Protein AF-A0A1F8Q7Z7-F1 (afdb_monomer_lite)

Structure (mmCIF, N/CA/C/O backbone):
data_AF-A0A1F8Q7Z7-F1
#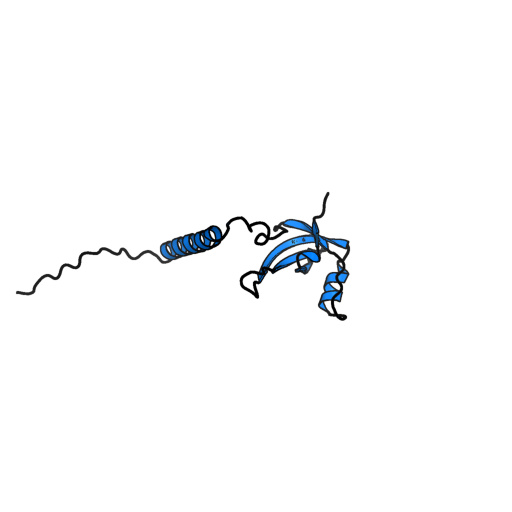
_entry.id   AF-A0A1F8Q7Z7-F1
#
loop_
_atom_site.group_PDB
_atom_site.id
_atom_site.type_symbol
_atom_site.label_atom_id
_atom_site.label_alt_id
_atom_site.label_comp_id
_atom_site.label_asym_id
_atom_site.label_entity_id
_atom_site.label_seq_id
_atom_site.pdbx_PDB_ins_code
_atom_site.Cartn_x
_atom_site.Cartn_y
_atom_site.Cartn_z
_atom_site.occupancy
_atom_site.B_iso_or_equiv
_atom_site.auth_seq_id
_atom_site.auth_comp_id
_atom_site.auth_asym_id
_atom_site.auth_atom_id
_atom_site.pdbx_PDB_model_num
ATOM 1 N N . MET A 1 1 ? 5.706 -22.749 -72.778 1.00 41.53 1 MET A N 1
ATOM 2 C CA . MET A 1 1 ? 6.721 -23.291 -71.857 1.00 41.53 1 MET A CA 1
ATOM 3 C C . MET A 1 1 ? 6.923 -22.261 -70.759 1.00 41.53 1 MET A C 1
ATOM 5 O O . MET A 1 1 ? 7.752 -21.383 -70.914 1.00 41.53 1 MET A O 1
ATOM 9 N N . ASN A 1 2 ? 6.089 -22.309 -69.719 1.00 35.41 2 ASN A N 1
ATOM 10 C CA . ASN A 1 2 ? 6.228 -21.471 -68.529 1.00 35.41 2 ASN A CA 1
ATOM 11 C C . ASN A 1 2 ? 6.380 -22.435 -67.358 1.00 35.41 2 ASN A C 1
ATOM 13 O O . ASN A 1 2 ? 5.505 -23.267 -67.134 1.00 35.41 2 ASN A O 1
ATOM 17 N N . GLN A 1 3 ? 7.551 -22.391 -66.733 1.00 37.91 3 GLN A N 1
ATOM 18 C CA . GLN A 1 3 ? 7.953 -23.282 -65.655 1.00 37.91 3 GLN A CA 1
ATOM 19 C C . GLN A 1 3 ? 7.107 -23.027 -64.407 1.00 37.91 3 GLN A C 1
ATOM 21 O O . GLN A 1 3 ? 6.940 -21.885 -63.980 1.00 37.91 3 GLN A O 1
ATOM 26 N N . GLU A 1 4 ? 6.609 -24.113 -63.826 1.00 40.38 4 GLU A N 1
ATOM 27 C CA . GLU A 1 4 ? 6.105 -24.156 -62.461 1.00 40.38 4 GLU A CA 1
ATOM 28 C C . GLU A 1 4 ? 7.254 -23.850 -61.490 1.00 40.38 4 GLU A C 1
ATOM 30 O O . GLU A 1 4 ? 8.316 -24.473 -61.550 1.00 40.38 4 GLU A O 1
ATOM 35 N N . LEU A 1 5 ? 7.037 -22.901 -60.581 1.00 39.22 5 LEU A N 1
ATOM 36 C CA . LEU A 1 5 ? 7.866 -22.706 -59.396 1.00 39.22 5 LEU A CA 1
ATOM 37 C C . LEU A 1 5 ? 7.019 -23.059 -58.176 1.00 39.22 5 LEU A C 1
ATOM 39 O O . LEU A 1 5 ? 6.271 -22.242 -57.645 1.00 39.22 5 LEU A O 1
ATOM 43 N N . SER A 1 6 ? 7.139 -24.315 -57.763 1.00 42.12 6 SER A N 1
ATOM 44 C CA . SER A 1 6 ? 6.643 -24.826 -56.491 1.00 42.12 6 SER A CA 1
ATOM 45 C C . SER A 1 6 ? 7.464 -24.226 -55.350 1.00 42.12 6 SER A C 1
ATOM 47 O O . SER A 1 6 ? 8.655 -24.513 -55.231 1.00 42.12 6 SER A O 1
ATOM 49 N N . THR A 1 7 ? 6.844 -23.435 -54.477 1.00 41.84 7 THR A N 1
ATOM 50 C CA . THR A 1 7 ? 7.414 -23.104 -53.164 1.00 41.84 7 THR A CA 1
ATOM 51 C C . THR A 1 7 ? 6.820 -24.034 -52.097 1.00 41.84 7 THR A C 1
ATOM 53 O O . THR A 1 7 ? 5.605 -24.045 -51.890 1.00 41.84 7 THR A O 1
ATOM 56 N N . PRO A 1 8 ? 7.644 -24.846 -51.407 1.00 46.38 8 PRO A N 1
ATOM 57 C CA . PRO A 1 8 ? 7.186 -25.703 -50.326 1.00 46.38 8 PRO A CA 1
ATOM 58 C C . PRO A 1 8 ? 7.201 -24.909 -49.017 1.00 46.38 8 PRO A C 1
ATOM 60 O O . PRO A 1 8 ? 8.256 -24.489 -48.549 1.00 46.38 8 PRO A O 1
ATOM 63 N N . GLY A 1 9 ? 6.036 -24.707 -48.405 1.00 37.28 9 GLY A N 1
ATOM 64 C CA . GLY A 1 9 ? 5.977 -24.095 -47.078 1.00 37.28 9 GLY A CA 1
ATOM 65 C C . GLY A 1 9 ? 4.635 -23.461 -46.770 1.00 37.28 9 GLY A C 1
ATOM 66 O O . GLY A 1 9 ? 4.492 -22.244 -46.817 1.00 37.28 9 GLY A O 1
ATOM 67 N N . GLY A 1 10 ? 3.646 -24.289 -46.433 1.00 42.66 10 GLY A N 1
ATOM 68 C CA . GLY A 1 10 ? 2.358 -23.826 -45.929 1.00 42.66 10 GLY A CA 1
ATOM 69 C C . GLY A 1 10 ? 2.496 -23.162 -44.559 1.00 42.66 10 GLY A C 1
ATOM 70 O O . GLY A 1 10 ? 2.341 -23.819 -43.533 1.00 42.66 10 GLY A O 1
ATOM 71 N N . TYR A 1 11 ? 2.735 -21.854 -44.530 1.00 40.22 11 TYR A N 1
ATOM 72 C CA . TYR A 1 11 ? 2.448 -21.045 -43.351 1.00 40.22 11 TYR A CA 1
ATOM 73 C C . TYR A 1 11 ? 0.980 -20.636 -43.407 1.00 40.22 11 TYR A C 1
ATOM 75 O O . TYR A 1 11 ? 0.603 -19.696 -44.099 1.00 40.22 11 TYR A O 1
ATOM 83 N N . LYS A 1 12 ? 0.133 -21.382 -42.689 1.00 51.69 12 LYS A N 1
ATOM 84 C CA . LYS A 1 12 ? -1.232 -20.936 -42.399 1.00 51.69 12 LYS A CA 1
ATOM 85 C C . LYS A 1 12 ? -1.128 -19.633 -41.606 1.00 51.69 12 LYS A C 1
ATOM 87 O O . LYS A 1 12 ? -0.488 -19.632 -40.551 1.00 51.69 12 LYS A O 1
ATOM 92 N N . GLU A 1 13 ? -1.731 -18.557 -42.111 1.00 46.78 13 GLU A N 1
ATOM 93 C CA . GLU A 1 13 ? -1.928 -17.314 -41.361 1.00 46.78 13 GLU A CA 1
ATOM 94 C C . GLU A 1 13 ? -2.497 -17.662 -39.981 1.00 46.78 13 GLU A C 1
ATOM 96 O O . GLU A 1 13 ? -3.600 -18.196 -39.853 1.00 46.78 13 GLU A O 1
ATOM 101 N N . LYS A 1 14 ? -1.704 -17.440 -38.931 1.00 57.53 14 LYS A N 1
ATOM 102 C CA . LYS A 1 14 ? -2.187 -17.567 -37.558 1.00 57.53 14 LYS A CA 1
ATOM 103 C C . LYS A 1 14 ? -2.992 -16.306 -37.272 1.00 57.53 14 LYS A C 1
ATOM 105 O O . LYS A 1 14 ? -2.462 -15.207 -37.402 1.00 57.53 14 LYS A O 1
ATOM 110 N N . THR A 1 15 ? -4.260 -16.469 -36.906 1.00 61.91 15 THR A N 1
ATOM 111 C CA . THR A 1 15 ? -5.128 -15.359 -36.497 1.00 61.91 15 THR A CA 1
ATOM 112 C C . THR A 1 15 ? -4.464 -14.555 -35.373 1.00 61.91 15 THR A C 1
ATOM 114 O O . THR A 1 15 ? -3.725 -15.118 -34.561 1.00 61.91 15 THR A O 1
ATOM 117 N N . ALA A 1 16 ? -4.716 -13.244 -35.315 1.00 57.81 16 ALA A N 1
ATOM 118 C CA . ALA A 1 16 ? -4.115 -12.347 -34.320 1.00 57.81 16 ALA A CA 1
ATOM 119 C C . ALA A 1 16 ? -4.292 -12.865 -32.880 1.00 57.81 16 ALA A C 1
ATOM 121 O O . ALA A 1 16 ? -3.354 -12.828 -32.094 1.00 57.81 16 ALA A O 1
ATOM 122 N N . GLU A 1 17 ? -5.440 -13.474 -32.585 1.00 62.06 17 GLU A N 1
ATOM 123 C CA . GLU A 1 17 ? -5.750 -14.098 -31.296 1.00 62.06 17 GLU A CA 1
ATOM 124 C C . GLU A 1 17 ? -4.833 -15.292 -30.962 1.00 62.06 17 GLU A C 1
ATOM 126 O O . GLU A 1 17 ? -4.401 -15.473 -29.823 1.00 62.06 17 GLU A O 1
ATOM 131 N N . ALA A 1 18 ? -4.472 -16.104 -31.960 1.00 62.00 18 ALA A N 1
ATOM 132 C CA . ALA A 1 18 ? -3.536 -17.210 -31.776 1.00 62.00 18 ALA A CA 1
ATOM 133 C C . ALA A 1 18 ? -2.101 -16.708 -31.563 1.00 62.00 18 ALA A C 1
ATOM 135 O O . ALA A 1 18 ? -1.350 -17.306 -30.791 1.00 62.00 18 ALA A O 1
ATOM 136 N N . VAL A 1 19 ? -1.721 -15.614 -32.229 1.00 62.66 19 VAL A N 1
ATOM 137 C CA . VAL A 1 19 ? -0.422 -14.957 -32.027 1.00 62.66 19 VAL A CA 1
ATOM 138 C C . VAL A 1 19 ? -0.363 -14.326 -30.639 1.00 62.66 19 VAL A C 1
ATOM 140 O O . VAL A 1 19 ? 0.604 -14.556 -29.922 1.00 62.66 19 VAL A O 1
ATOM 143 N N . GLU A 1 20 ? -1.415 -13.626 -30.219 1.00 58.78 20 GLU A N 1
ATOM 144 C CA . GLU A 1 20 ? -1.525 -13.007 -28.900 1.00 58.78 20 GLU A CA 1
ATOM 145 C C . GLU A 1 20 ? -1.440 -14.056 -27.791 1.00 58.78 20 GLU A C 1
ATOM 147 O O . GLU A 1 20 ? -0.571 -13.963 -26.936 1.00 58.78 20 GLU A O 1
ATOM 152 N N . LYS A 1 21 ? -2.214 -15.143 -27.867 1.00 62.31 21 LYS A N 1
ATOM 153 C CA . LYS A 1 21 ? -2.175 -16.228 -26.871 1.00 62.31 21 LYS A CA 1
ATOM 154 C C . LYS A 1 21 ? -0.799 -16.889 -26.759 1.00 62.31 21 LYS A C 1
ATOM 156 O O . LYS A 1 21 ? -0.376 -17.272 -25.666 1.00 62.31 21 LYS A O 1
ATOM 161 N N . VAL A 1 22 ? -0.096 -17.035 -27.884 1.00 69.69 22 VAL A N 1
ATOM 162 C CA . VAL A 1 22 ? 1.282 -17.533 -27.910 1.00 69.69 22 VAL A CA 1
ATOM 163 C C . VAL A 1 22 ? 2.210 -16.512 -27.260 1.00 69.69 22 VAL A C 1
ATOM 165 O O . VAL A 1 22 ? 2.930 -16.877 -26.338 1.00 69.69 22 VAL A O 1
ATOM 168 N N . LEU A 1 23 ? 2.157 -15.243 -27.658 1.00 59.31 23 LEU A N 1
ATOM 169 C CA . LEU A 1 23 ? 2.989 -14.187 -27.085 1.00 59.31 23 LEU A CA 1
ATOM 170 C C . LEU A 1 23 ? 2.752 -14.027 -25.584 1.00 59.31 23 LEU A C 1
ATOM 172 O O . LEU A 1 23 ? 3.722 -13.997 -24.838 1.00 59.31 23 LEU A O 1
ATOM 176 N N . THR A 1 24 ? 1.504 -14.042 -25.114 1.00 55.00 24 THR A N 1
ATOM 177 C CA . THR A 1 24 ? 1.176 -14.025 -23.685 1.00 55.00 24 THR A CA 1
ATOM 178 C C . THR A 1 24 ? 1.761 -15.243 -22.983 1.00 55.00 24 THR A C 1
ATOM 180 O O . THR A 1 24 ? 2.396 -15.095 -21.947 1.00 55.00 24 THR A O 1
ATOM 183 N N . LYS A 1 25 ? 1.632 -16.450 -23.548 1.00 64.62 25 LYS A N 1
ATOM 184 C CA . LYS A 1 25 ? 2.219 -17.661 -22.955 1.00 64.62 25 LYS A CA 1
ATOM 185 C C . LYS A 1 25 ? 3.747 -17.585 -22.882 1.00 64.62 25 LYS A C 1
ATOM 187 O O . LYS A 1 25 ? 4.310 -17.965 -21.861 1.00 64.62 25 LYS A O 1
ATOM 192 N N . TYR A 1 26 ? 4.413 -17.108 -23.933 1.00 57.31 26 TYR A N 1
ATOM 193 C CA . TYR A 1 26 ? 5.870 -16.948 -23.956 1.00 57.31 26 TYR A CA 1
ATOM 194 C C . TYR A 1 26 ? 6.330 -15.835 -23.014 1.00 57.31 26 TYR A C 1
ATOM 196 O O . TYR A 1 26 ? 7.322 -16.019 -22.322 1.00 57.31 26 TYR A O 1
ATOM 204 N N . PHE A 1 27 ? 5.590 -14.733 -22.920 1.00 55.62 27 PHE A N 1
ATOM 205 C CA . PHE A 1 27 ? 5.875 -13.626 -22.011 1.00 55.62 27 PHE A CA 1
ATOM 206 C C . PHE A 1 27 ? 5.714 -14.049 -20.546 1.00 55.62 27 PHE A C 1
ATOM 208 O O . PHE A 1 27 ? 6.617 -13.852 -19.738 1.00 55.62 27 PHE A O 1
ATOM 215 N N . VAL A 1 28 ? 4.610 -14.730 -20.224 1.00 55.91 28 VAL A N 1
ATOM 216 C CA . VAL A 1 28 ? 4.346 -15.301 -18.897 1.00 55.91 28 VAL A CA 1
ATOM 217 C C . VAL A 1 28 ? 5.389 -16.371 -18.552 1.00 55.91 28 VAL A C 1
ATOM 219 O O . VAL A 1 28 ? 5.962 -16.348 -17.469 1.00 55.91 28 VAL A O 1
ATOM 222 N N . SER A 1 29 ? 5.705 -17.280 -19.480 1.00 54.56 29 SER A N 1
ATOM 223 C CA . SER A 1 29 ? 6.721 -18.321 -19.271 1.00 54.56 29 SER A CA 1
ATOM 224 C C . SER A 1 29 ? 8.129 -17.752 -19.115 1.00 54.56 29 SER A C 1
ATOM 226 O O . SER A 1 29 ? 8.898 -18.280 -18.318 1.00 54.56 29 SER A O 1
ATOM 228 N N . TYR A 1 30 ? 8.484 -16.711 -19.869 1.00 55.56 30 TYR A N 1
ATOM 229 C CA . TYR A 1 30 ? 9.764 -16.020 -19.739 1.00 55.56 30 TYR A CA 1
ATOM 230 C C . TYR A 1 30 ? 9.875 -15.366 -18.361 1.00 55.56 30 TYR A C 1
ATOM 232 O O . TYR A 1 30 ? 10.884 -15.543 -17.687 1.00 55.56 30 TYR A O 1
ATOM 240 N N . TYR A 1 31 ? 8.802 -14.719 -17.900 1.00 55.22 31 TYR A N 1
ATOM 241 C CA . TYR A 1 31 ? 8.729 -14.129 -16.566 1.00 55.22 31 TYR A CA 1
ATOM 242 C C . TYR A 1 31 ? 8.931 -15.176 -15.454 1.00 55.22 31 TYR A C 1
ATOM 244 O O . TYR A 1 31 ? 9.745 -14.974 -14.559 1.00 55.22 31 TYR A O 1
ATOM 252 N N . TYR A 1 32 ? 8.280 -16.342 -15.550 1.00 53.66 32 TYR A N 1
ATOM 253 C CA . TYR A 1 32 ? 8.443 -17.422 -14.565 1.00 53.66 32 TYR A CA 1
ATOM 254 C C . TYR A 1 32 ? 9.768 -18.192 -14.683 1.00 53.66 32 TYR A C 1
ATOM 256 O O . TYR A 1 32 ? 10.256 -18.715 -13.689 1.00 53.66 32 TYR A O 1
ATOM 264 N N . SER A 1 33 ? 10.380 -18.266 -15.868 1.00 52.16 33 SER A N 1
ATOM 265 C CA . SER A 1 33 ? 11.669 -18.947 -16.070 1.00 52.16 33 SER A CA 1
ATOM 266 C C . SER A 1 33 ? 12.851 -18.205 -15.438 1.00 52.16 33 SER A C 1
ATOM 268 O O . SER A 1 33 ? 13.899 -18.818 -15.247 1.00 52.16 33 SER A O 1
ATOM 270 N N . GLN A 1 34 ? 12.713 -16.907 -15.156 1.00 52.91 34 GLN A N 1
ATOM 271 C CA . GLN A 1 34 ? 13.731 -16.102 -14.470 1.00 52.91 34 GLN A CA 1
ATOM 272 C C . GLN A 1 34 ? 13.619 -16.190 -12.931 1.00 52.91 34 GLN A C 1
ATOM 274 O O . GLN A 1 34 ? 14.477 -15.668 -12.226 1.00 52.91 34 GLN A O 1
ATOM 279 N N . MET A 1 35 ? 12.589 -16.858 -12.396 1.00 49.25 35 MET A N 1
ATOM 280 C CA . MET A 1 35 ? 12.407 -17.096 -10.960 1.00 49.25 35 MET A CA 1
ATOM 281 C C . MET A 1 35 ? 13.147 -18.371 -10.523 1.00 49.25 35 MET A C 1
ATOM 283 O O . MET A 1 35 ? 12.634 -19.481 -10.664 1.00 49.25 35 MET A O 1
ATOM 287 N N . THR A 1 36 ? 14.362 -18.225 -9.987 1.00 46.12 36 THR A N 1
ATOM 288 C CA . THR A 1 36 ? 15.056 -19.300 -9.256 1.00 46.12 36 THR A CA 1
ATOM 289 C C . THR A 1 36 ? 15.619 -18.799 -7.923 1.00 46.12 36 THR A C 1
ATOM 291 O O . THR A 1 36 ? 16.578 -18.034 -7.891 1.00 46.12 36 THR A O 1
ATOM 294 N N . VAL A 1 37 ? 15.043 -19.293 -6.818 1.00 43.53 37 VAL A N 1
ATOM 295 C CA . VAL A 1 37 ? 15.560 -19.378 -5.426 1.00 43.53 37 VAL A CA 1
ATOM 296 C C . VAL A 1 37 ? 15.809 -18.049 -4.673 1.00 43.53 37 VAL A C 1
ATOM 298 O O . VAL A 1 37 ? 15.738 -18.041 -3.447 1.00 43.53 37 VAL A O 1
ATOM 301 N N . GLN A 1 38 ? 15.921 -16.895 -5.342 1.00 45.47 38 GLN A N 1
ATOM 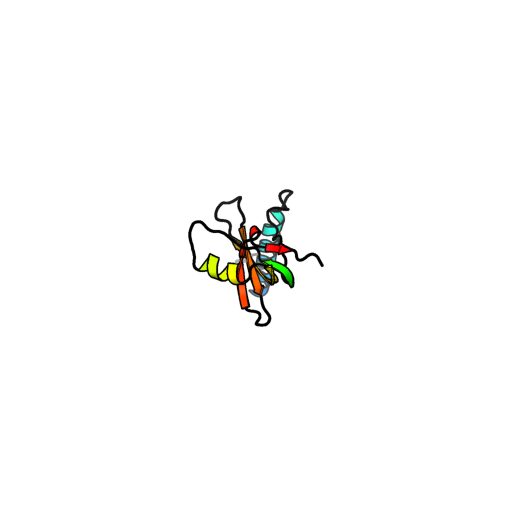302 C CA . GLN A 1 38 ? 15.786 -15.542 -4.743 1.00 45.47 38 GLN A CA 1
ATOM 303 C C . GLN A 1 38 ? 14.306 -15.094 -4.575 1.00 45.47 38 GLN A C 1
ATOM 305 O O . GLN A 1 38 ? 13.990 -13.914 -4.423 1.00 45.47 38 GLN A O 1
ATOM 310 N N . ASP A 1 39 ? 13.376 -16.051 -4.592 1.00 48.78 39 ASP A N 1
ATOM 311 C CA . ASP A 1 39 ? 11.945 -15.871 -4.883 1.00 48.78 39 ASP A CA 1
ATOM 312 C C . ASP A 1 39 ? 11.099 -15.140 -3.830 1.00 48.78 39 ASP A C 1
ATOM 314 O O . ASP A 1 39 ? 9.951 -14.797 -4.117 1.00 48.78 39 ASP A O 1
ATOM 318 N N . ASN A 1 40 ? 11.616 -14.875 -2.628 1.00 48.44 40 ASN A N 1
ATOM 319 C CA . ASN A 1 40 ? 10.855 -14.126 -1.619 1.00 48.44 40 ASN A CA 1
ATOM 320 C C . ASN A 1 40 ? 10.906 -12.604 -1.847 1.00 48.44 40 ASN A C 1
ATOM 322 O O . ASN A 1 40 ? 10.021 -11.900 -1.378 1.00 48.44 40 ASN A O 1
ATOM 326 N N . ALA A 1 41 ? 11.911 -12.100 -2.574 1.00 53.22 41 ALA A N 1
ATOM 327 C CA . ALA A 1 41 ? 12.093 -10.666 -2.821 1.00 53.22 41 ALA A CA 1
ATOM 328 C C . ALA A 1 41 ? 11.319 -10.140 -4.047 1.00 53.22 41 ALA A C 1
ATOM 330 O O . ALA A 1 41 ? 11.112 -8.938 -4.171 1.00 53.22 41 ALA A O 1
ATOM 331 N N . MET A 1 42 ? 10.887 -11.023 -4.957 1.00 66.12 42 MET A N 1
ATOM 332 C CA . MET A 1 42 ? 10.151 -10.645 -6.175 1.00 66.12 42 MET A CA 1
ATOM 333 C C . MET A 1 42 ? 8.633 -10.838 -6.071 1.00 66.12 42 MET A C 1
ATOM 335 O O . MET A 1 42 ? 7.916 -10.614 -7.046 1.00 66.12 42 MET A O 1
ATOM 339 N N . ARG A 1 43 ? 8.118 -11.275 -4.917 1.00 78.56 43 ARG A N 1
ATOM 340 C CA . ARG A 1 43 ? 6.680 -11.468 -4.705 1.00 78.56 43 ARG A CA 1
ATOM 341 C C . ARG A 1 43 ? 6.112 -10.303 -3.904 1.00 78.56 43 ARG A C 1
ATOM 343 O O . ARG A 1 43 ? 6.754 -9.888 -2.942 1.00 78.56 43 ARG A O 1
ATOM 350 N N . PRO A 1 44 ? 4.914 -9.808 -4.255 1.00 86.81 44 PRO A N 1
ATOM 351 C CA . PRO A 1 44 ? 4.255 -8.808 -3.436 1.00 86.81 44 PRO A CA 1
ATOM 352 C C . PRO A 1 44 ? 3.990 -9.413 -2.056 1.00 86.81 44 PRO A C 1
ATOM 354 O O . PRO A 1 44 ? 3.439 -10.511 -1.941 1.00 86.81 44 PRO A O 1
ATOM 357 N N . ARG A 1 45 ? 4.393 -8.704 -1.001 1.00 90.69 45 ARG A N 1
ATOM 358 C CA . ARG A 1 45 ? 4.140 -9.109 0.384 1.00 90.69 45 ARG A CA 1
ATOM 359 C C . ARG A 1 45 ? 2.651 -9.169 0.725 1.00 90.69 45 ARG A C 1
ATOM 361 O O . ARG A 1 45 ? 2.262 -9.949 1.594 1.00 90.69 45 ARG A O 1
ATOM 368 N N . TYR A 1 46 ? 1.839 -8.349 0.062 1.00 93.62 46 TYR A N 1
ATOM 369 C CA . TYR A 1 46 ? 0.394 -8.293 0.259 1.00 93.62 46 TYR A CA 1
ATOM 370 C C . TYR A 1 46 ? -0.353 -8.641 -1.028 1.00 93.62 46 TYR A C 1
ATOM 372 O O . TYR A 1 46 ? 0.103 -8.333 -2.127 1.00 93.62 46 TYR A O 1
ATOM 380 N N . VAL A 1 47 ? -1.524 -9.262 -0.901 1.00 92.88 47 VAL A N 1
ATOM 381 C CA . VAL A 1 47 ? -2.371 -9.639 -2.046 1.00 92.88 47 VAL A CA 1
ATOM 382 C C . VAL A 1 47 ? -3.671 -8.842 -2.070 1.00 92.88 47 VAL A C 1
ATOM 384 O O . VAL A 1 47 ? -4.131 -8.354 -1.040 1.00 92.88 47 VAL A O 1
ATOM 387 N N . VAL A 1 48 ? -4.291 -8.723 -3.245 1.00 93.69 48 VAL A N 1
ATOM 388 C CA . VAL A 1 48 ? -5.599 -8.064 -3.392 1.00 93.69 48 VAL A CA 1
ATOM 389 C C . VAL A 1 48 ? -6.646 -8.739 -2.498 1.00 93.69 48 VAL A C 1
ATOM 391 O O . VAL A 1 48 ? -6.714 -9.965 -2.421 1.00 93.69 48 VAL A O 1
ATOM 394 N N . GLY A 1 49 ? -7.451 -7.929 -1.810 1.00 94.69 49 GLY A N 1
ATOM 395 C CA . GLY A 1 49 ? -8.440 -8.351 -0.817 1.00 94.69 49 GLY A CA 1
ATOM 396 C C . GLY A 1 49 ? -7.876 -8.545 0.595 1.00 94.69 49 GLY A C 1
ATOM 397 O O . GLY A 1 49 ? -8.647 -8.717 1.541 1.00 94.69 49 GLY A O 1
ATOM 398 N N . GLN A 1 50 ? -6.552 -8.500 0.782 1.00 95.19 50 GLN A N 1
ATOM 399 C CA . GLN A 1 50 ? -5.942 -8.641 2.102 1.00 95.19 50 GLN A CA 1
ATOM 400 C C . GLN A 1 50 ? -6.206 -7.408 2.972 1.00 95.19 50 GLN A C 1
ATOM 402 O O . GLN A 1 50 ? -6.034 -6.268 2.533 1.00 95.19 50 GLN A O 1
ATOM 407 N N . LYS A 1 51 ? -6.579 -7.648 4.234 1.00 96.75 51 LYS A N 1
ATOM 408 C CA . LYS A 1 51 ? -6.724 -6.599 5.245 1.00 96.75 51 LYS A CA 1
ATOM 409 C C . LYS A 1 51 ? -5.367 -6.202 5.819 1.00 96.75 51 LYS A C 1
ATOM 411 O O . LYS A 1 51 ? -4.559 -7.055 6.193 1.00 96.75 51 LYS A O 1
ATOM 416 N N . VAL A 1 52 ? -5.141 -4.899 5.906 1.00 96.88 52 VAL A N 1
ATOM 417 C CA . VAL A 1 52 ? -3.889 -4.293 6.371 1.00 96.88 52 VAL A CA 1
ATOM 418 C C . VAL A 1 52 ? -4.185 -3.130 7.309 1.00 96.88 52 VAL A C 1
ATOM 420 O O . VAL A 1 52 ? -5.245 -2.515 7.217 1.00 96.88 52 VAL A O 1
ATOM 423 N N . VAL A 1 53 ? -3.256 -2.820 8.205 1.00 97.06 53 VAL A N 1
ATOM 424 C CA . VAL A 1 53 ? -3.288 -1.610 9.032 1.00 97.06 53 VAL A CA 1
ATOM 425 C C . VAL A 1 53 ? -2.271 -0.624 8.474 1.00 97.06 53 VAL A C 1
ATOM 427 O O . VAL A 1 53 ? -1.125 -0.991 8.204 1.00 97.06 53 VAL A O 1
ATOM 430 N N . ILE A 1 54 ? -2.699 0.622 8.271 1.00 96.94 54 ILE A N 1
ATOM 431 C CA . ILE A 1 54 ? -1.826 1.689 7.772 1.00 96.94 54 ILE A CA 1
ATOM 432 C C . ILE A 1 54 ? -0.937 2.178 8.914 1.00 96.94 54 ILE A C 1
ATOM 434 O O . ILE A 1 54 ? -1.438 2.528 9.985 1.00 96.94 54 ILE A O 1
ATOM 438 N N . LYS A 1 55 ? 0.375 2.237 8.695 1.00 96.38 55 LYS A N 1
ATOM 439 C CA . LYS A 1 55 ? 1.319 2.782 9.673 1.00 96.38 55 LYS A CA 1
ATOM 440 C C . LYS A 1 55 ? 1.449 4.294 9.517 1.00 96.38 55 LYS A C 1
ATOM 442 O O . LYS A 1 55 ? 1.294 4.809 8.411 1.00 96.38 55 LYS A O 1
ATOM 447 N N . PRO A 1 56 ? 1.759 5.019 10.602 1.00 93.75 56 PRO A N 1
ATOM 448 C CA . PRO A 1 56 ? 2.235 6.383 10.465 1.00 93.75 56 PRO A CA 1
ATOM 449 C C . PRO A 1 56 ? 3.575 6.378 9.721 1.00 93.75 56 PRO A C 1
ATOM 451 O O . PRO A 1 56 ? 4.456 5.567 10.012 1.00 93.75 56 PRO A O 1
ATOM 454 N N . ILE A 1 57 ? 3.721 7.297 8.779 1.00 92.38 57 ILE A N 1
ATOM 455 C CA . ILE A 1 57 ? 4.924 7.489 7.979 1.00 92.38 57 ILE A CA 1
ATOM 456 C C . ILE A 1 57 ? 5.599 8.800 8.367 1.00 92.38 57 ILE A C 1
ATOM 458 O O . ILE A 1 57 ? 4.949 9.747 8.813 1.00 92.38 57 ILE A O 1
ATOM 462 N N . SER A 1 58 ? 6.917 8.844 8.206 1.00 89.06 58 SER A N 1
ATOM 463 C CA . SER A 1 58 ? 7.714 10.051 8.401 1.00 89.06 58 SER A CA 1
ATOM 464 C C . SER A 1 58 ? 8.687 10.167 7.242 1.00 89.06 58 SER A C 1
ATOM 466 O O . SER A 1 58 ? 9.610 9.362 7.102 1.00 89.06 58 SER A O 1
ATOM 468 N N . GLU A 1 59 ? 8.453 11.154 6.387 1.00 84.56 59 GLU A N 1
ATOM 469 C CA . GLU A 1 59 ? 9.330 11.460 5.271 1.00 84.56 59 GLU A CA 1
ATOM 470 C C . GLU A 1 59 ? 10.304 12.580 5.668 1.00 84.56 59 GLU A C 1
ATOM 472 O O . GLU A 1 59 ? 10.171 13.255 6.694 1.00 84.56 59 GLU A O 1
ATOM 477 N N . LYS A 1 60 ? 11.356 12.782 4.865 1.00 79.75 60 LYS A N 1
ATOM 478 C CA . LYS A 1 60 ? 12.262 13.919 5.070 1.00 79.75 60 LYS A CA 1
ATOM 479 C C . LYS A 1 60 ? 11.555 15.210 4.645 1.00 79.75 60 LYS A C 1
ATOM 481 O O . LYS A 1 60 ? 11.695 15.648 3.507 1.00 79.75 60 LYS A O 1
ATOM 486 N N . GLY A 1 61 ? 10.841 15.817 5.591 1.00 74.62 61 GLY A N 1
ATOM 487 C CA . GLY A 1 61 ? 10.067 17.048 5.418 1.00 74.62 61 GLY A CA 1
ATOM 488 C C . GLY A 1 61 ? 8.562 16.783 5.363 1.00 74.62 61 GLY A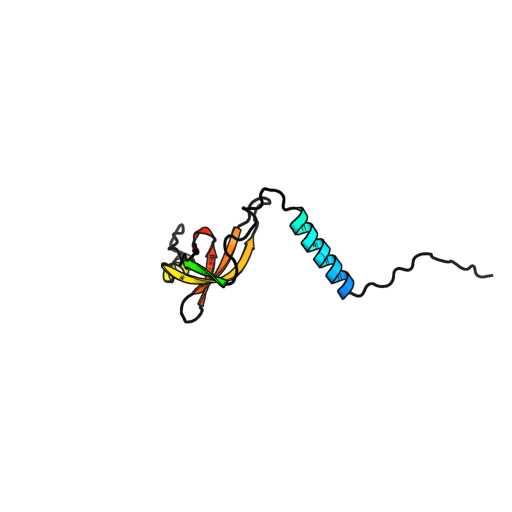 C 1
ATOM 489 O O . GLY A 1 61 ? 8.137 15.688 5.027 1.00 74.62 61 GLY A O 1
ATOM 490 N N . LEU A 1 62 ? 7.755 17.800 5.679 1.00 71.69 62 LEU A N 1
ATOM 491 C CA . LEU A 1 62 ? 6.294 17.691 5.658 1.00 71.69 62 LEU A CA 1
ATOM 492 C C . LEU A 1 62 ? 5.790 17.701 4.213 1.00 71.69 62 LEU A C 1
ATOM 494 O O . LEU A 1 62 ? 5.611 18.766 3.616 1.00 71.69 62 LEU A O 1
ATOM 498 N N . THR A 1 63 ? 5.583 16.518 3.640 1.00 87.62 63 THR A N 1
ATOM 499 C CA . THR A 1 63 ? 5.004 16.380 2.301 1.00 87.62 63 THR A CA 1
ATOM 500 C C . THR A 1 63 ? 3.478 16.286 2.379 1.00 87.62 63 THR A C 1
ATOM 502 O O . THR A 1 63 ? 2.902 15.840 3.374 1.00 87.62 63 THR A O 1
ATOM 505 N N . GLN A 1 64 ? 2.790 16.688 1.304 1.00 89.06 64 GLN A N 1
ATOM 506 C CA . GLN A 1 64 ? 1.340 16.485 1.194 1.00 89.06 64 GLN A CA 1
ATOM 507 C C . GLN A 1 64 ? 0.980 14.994 1.294 1.00 89.06 64 GLN A C 1
ATOM 509 O O . GLN A 1 64 ? -0.025 14.640 1.905 1.00 89.06 64 GLN A O 1
ATOM 514 N N . ARG A 1 65 ? 1.835 14.119 0.749 1.00 90.50 65 ARG A N 1
ATOM 515 C CA . ARG A 1 65 ? 1.675 12.667 0.827 1.00 90.50 65 ARG A CA 1
ATOM 516 C C . ARG A 1 65 ? 1.722 12.176 2.271 1.00 90.50 65 ARG A C 1
ATOM 518 O O . ARG A 1 65 ? 0.838 11.421 2.665 1.00 90.50 65 ARG A O 1
ATOM 525 N N . GLU A 1 66 ? 2.715 12.617 3.046 1.00 90.44 66 GLU A N 1
ATOM 526 C CA . GLU A 1 66 ? 2.829 12.282 4.466 1.00 90.44 66 GLU A CA 1
ATOM 527 C C . GLU A 1 66 ? 1.536 12.622 5.205 1.00 90.44 66 GLU A C 1
ATOM 529 O O . GLU A 1 66 ? 0.968 11.772 5.888 1.00 90.44 66 GLU A O 1
ATOM 534 N N . TYR A 1 67 ? 1.021 13.836 5.007 1.00 90.75 67 TYR A N 1
ATOM 535 C CA . TYR A 1 67 ? -0.238 14.263 5.610 1.00 90.75 67 TYR A CA 1
ATOM 536 C C . TYR A 1 67 ? -1.433 13.391 5.181 1.00 90.75 67 TYR A C 1
ATOM 538 O O . TYR A 1 67 ? -2.252 12.999 6.019 1.00 90.75 67 TYR A O 1
ATOM 546 N N . ASP A 1 68 ? -1.530 13.068 3.890 1.00 90.75 68 ASP A N 1
ATOM 547 C CA . ASP A 1 68 ? -2.640 12.293 3.335 1.00 90.75 68 ASP A CA 1
ATOM 548 C C . ASP A 1 68 ? -2.645 10.842 3.831 1.00 90.75 68 ASP A C 1
ATOM 550 O O . ASP A 1 68 ? -3.710 10.326 4.171 1.00 90.75 68 ASP A O 1
ATOM 554 N N . VAL A 1 69 ? -1.477 10.197 3.930 1.00 93.44 69 VAL A N 1
ATOM 555 C CA . VAL A 1 69 ? -1.341 8.828 4.457 1.00 93.44 69 VAL A CA 1
ATOM 556 C C . VAL A 1 69 ? -1.547 8.810 5.973 1.00 93.44 69 VAL A C 1
ATOM 558 O O . VAL A 1 69 ? -2.332 8.004 6.477 1.00 93.44 69 VAL A O 1
ATOM 561 N N . ASN A 1 70 ? -0.936 9.747 6.708 1.00 94.00 70 ASN A N 1
ATOM 562 C CA . ASN A 1 70 ? -1.010 9.791 8.173 1.00 94.00 70 ASN A CA 1
ATOM 563 C C . ASN A 1 70 ? -2.421 10.043 8.710 1.00 94.00 70 ASN A C 1
ATOM 565 O O . ASN A 1 70 ? -2.741 9.608 9.816 1.00 94.00 70 ASN A O 1
ATOM 569 N N . ARG A 1 71 ? -3.313 10.655 7.922 1.00 93.56 71 ARG A N 1
ATOM 570 C CA . ARG A 1 71 ? -4.746 10.756 8.254 1.00 93.56 71 ARG A CA 1
ATOM 571 C C . ARG A 1 71 ? -5.415 9.388 8.463 1.00 93.56 71 ARG A C 1
ATOM 573 O O . ARG A 1 71 ? -6.453 9.302 9.128 1.00 93.56 71 ARG A O 1
ATOM 580 N N . TYR A 1 72 ? -4.849 8.331 7.886 1.00 95.12 72 TYR A N 1
ATOM 581 C CA . TYR A 1 72 ? -5.358 6.966 7.973 1.00 95.12 72 TYR A CA 1
ATOM 582 C C . TYR A 1 72 ? -4.497 6.051 8.850 1.00 95.12 72 TYR A C 1
ATOM 584 O O . TYR A 1 72 ? -4.816 4.870 8.952 1.00 95.12 72 TYR A O 1
ATOM 592 N N . ALA A 1 73 ? -3.466 6.570 9.523 1.00 94.81 73 ALA A N 1
ATOM 593 C CA . ALA A 1 73 ? -2.634 5.780 10.425 1.00 94.81 73 ALA A CA 1
ATOM 594 C C . ALA A 1 73 ? -3.476 5.078 11.510 1.00 94.81 73 ALA A C 1
ATOM 596 O O . ALA A 1 73 ? -4.387 5.665 12.098 1.00 94.81 73 ALA A O 1
ATOM 597 N N . GLY A 1 74 ? -3.186 3.798 11.749 1.00 94.88 74 GLY A N 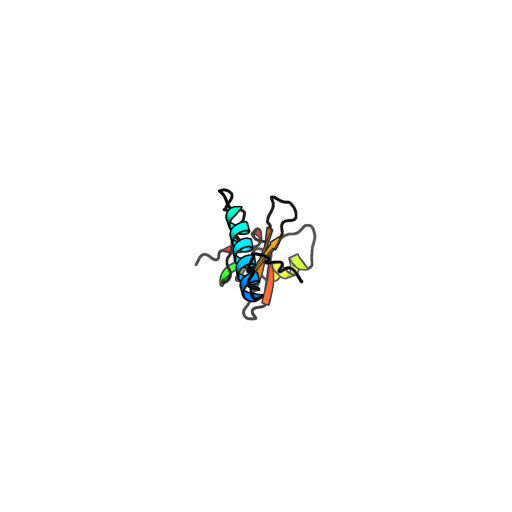1
ATOM 598 C CA . GLY A 1 74 ? -3.915 2.920 12.666 1.00 94.88 74 GLY A CA 1
ATOM 599 C C . GLY A 1 74 ? -5.265 2.420 12.144 1.00 94.88 74 GLY A C 1
ATOM 600 O O . GLY A 1 74 ? -5.895 1.591 12.799 1.00 94.88 74 GLY A O 1
ATOM 601 N N . LYS A 1 75 ? -5.736 2.887 10.981 1.00 95.31 75 LYS A N 1
ATOM 602 C CA . LYS A 1 75 ? -6.995 2.412 10.399 1.00 95.31 75 LYS A CA 1
ATOM 603 C C . LYS A 1 75 ? -6.792 1.127 9.608 1.00 95.31 75 LYS A C 1
ATOM 605 O O . LYS A 1 75 ? -5.747 0.904 8.996 1.00 95.31 75 LYS A O 1
ATOM 610 N N . LEU A 1 76 ? -7.850 0.319 9.589 1.00 95.69 76 LEU A N 1
ATOM 611 C CA . LEU A 1 76 ? -7.950 -0.862 8.746 1.00 95.69 76 LEU A CA 1
ATOM 612 C C . LEU A 1 76 ? -8.208 -0.452 7.290 1.00 95.69 76 LEU A C 1
ATOM 614 O O . LEU A 1 76 ? -9.082 0.373 7.011 1.00 95.69 76 LEU A O 1
ATOM 618 N N . GLY A 1 77 ? -7.479 -1.072 6.374 1.00 95.94 77 GLY A N 1
ATOM 619 C CA . GLY A 1 77 ? -7.671 -0.974 4.936 1.00 95.94 77 GLY A CA 1
ATOM 620 C C . GLY A 1 77 ? -7.723 -2.346 4.270 1.00 95.94 77 GLY A C 1
ATOM 621 O O . GLY A 1 77 ? -7.491 -3.381 4.898 1.00 95.94 77 GLY A O 1
ATOM 622 N N . GLU A 1 78 ? -8.047 -2.354 2.984 1.00 97.62 78 GLU A N 1
ATOM 623 C CA . GLU A 1 78 ? -8.039 -3.536 2.122 1.00 97.62 78 GLU A CA 1
ATOM 624 C C . GLU A 1 78 ? -7.257 -3.241 0.845 1.00 97.62 78 GLU A C 1
ATOM 626 O O . GLU A 1 78 ? -7.535 -2.249 0.171 1.00 97.62 78 GLU A O 1
ATOM 631 N N . VAL A 1 79 ? -6.296 -4.096 0.502 1.00 97.00 79 VAL A N 1
ATOM 632 C CA . VAL A 1 79 ? -5.520 -3.951 -0.736 1.00 97.00 79 VAL A CA 1
ATOM 633 C C . VAL A 1 79 ? -6.453 -4.113 -1.938 1.00 97.00 79 VAL A C 1
ATOM 635 O O . VAL A 1 79 ? -6.997 -5.194 -2.154 1.00 97.00 79 VAL A O 1
ATOM 638 N N . SER A 1 80 ? -6.643 -3.061 -2.735 1.00 96.88 80 SER A N 1
ATOM 639 C CA . SER A 1 80 ? -7.441 -3.114 -3.971 1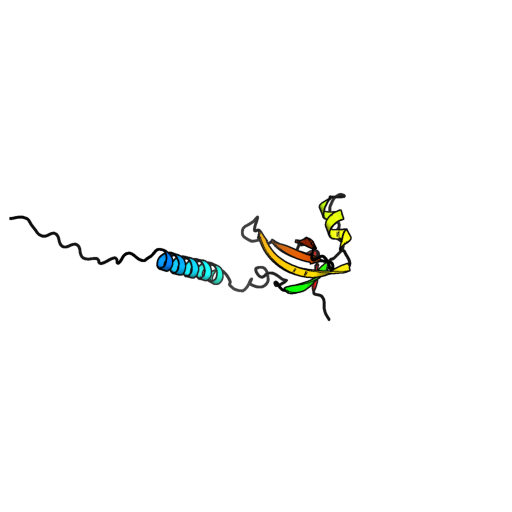.00 96.88 80 SER A CA 1
ATOM 640 C C . SER A 1 80 ? -6.613 -3.527 -5.175 1.00 96.88 80 SER A C 1
ATOM 642 O O . SER A 1 80 ? -7.118 -4.207 -6.066 1.00 96.88 80 SER A O 1
ATOM 644 N N . ASN A 1 81 ? -5.355 -3.095 -5.224 1.00 94.75 81 ASN A N 1
ATOM 645 C CA . ASN A 1 81 ? -4.446 -3.364 -6.328 1.00 94.75 81 ASN A CA 1
ATOM 646 C C . ASN A 1 81 ? -2.991 -3.156 -5.888 1.00 94.75 81 ASN A C 1
ATOM 648 O O . ASN A 1 81 ? -2.725 -2.581 -4.833 1.00 94.75 81 ASN A O 1
ATOM 652 N N . TYR A 1 82 ? -2.043 -3.583 -6.714 1.00 94.12 82 TYR A N 1
ATOM 653 C CA . TYR A 1 82 ? -0.634 -3.256 -6.541 1.00 94.12 82 TYR A CA 1
ATOM 654 C C . TYR A 1 82 ? 0.081 -3.197 -7.887 1.00 94.12 82 TYR A C 1
ATOM 656 O O . TYR A 1 82 ? -0.320 -3.818 -8.871 1.00 94.12 82 TYR A O 1
ATOM 664 N N . TYR A 1 83 ? 1.176 -2.455 -7.917 1.00 90.56 83 TYR A N 1
ATOM 665 C CA . TYR A 1 83 ? 2.111 -2.403 -9.029 1.00 90.56 83 TYR A CA 1
ATOM 666 C C . TYR A 1 83 ? 3.535 -2.442 -8.488 1.00 90.56 83 TYR A C 1
ATOM 668 O O . TYR A 1 83 ? 3.766 -2.355 -7.280 1.00 90.56 83 TYR A O 1
ATOM 676 N N . TRP A 1 84 ? 4.502 -2.619 -9.380 1.00 86.88 84 TRP A N 1
ATOM 677 C CA . TRP A 1 84 ? 5.904 -2.660 -9.006 1.00 86.88 84 TRP A CA 1
ATOM 678 C C . TRP A 1 84 ? 6.742 -1.801 -9.939 1.00 86.88 84 TRP A C 1
ATOM 680 O O . TRP A 1 84 ? 6.441 -1.658 -11.125 1.00 86.88 84 TRP A O 1
ATOM 690 N N . ILE A 1 85 ? 7.803 -1.226 -9.383 1.00 83.19 85 ILE A N 1
ATOM 691 C CA . ILE A 1 85 ? 8.826 -0.508 -10.140 1.00 83.19 85 ILE A CA 1
ATOM 692 C C . ILE A 1 85 ? 10.191 -1.124 -9.863 1.00 83.19 85 ILE A C 1
ATOM 694 O O . ILE A 1 85 ? 10.460 -1.596 -8.758 1.00 83.19 85 ILE A O 1
ATOM 698 N N . SER A 1 86 ? 11.063 -1.094 -10.869 1.00 84.44 86 SER A N 1
ATOM 699 C CA . SER A 1 86 ? 12.440 -1.562 -10.746 1.00 84.44 86 SER A CA 1
ATOM 700 C C . SER A 1 86 ? 13.400 -0.529 -11.338 1.00 84.44 86 SER A C 1
ATOM 702 O O . SER A 1 86 ? 13.733 -0.587 -12.521 1.00 84.44 86 SER A O 1
ATOM 704 N N . PRO A 1 87 ? 13.809 0.483 -10.551 1.00 75.56 87 PRO A N 1
ATOM 705 C CA . PRO A 1 87 ? 14.712 1.526 -11.038 1.00 75.56 87 PRO A CA 1
ATOM 706 C C . PRO A 1 87 ? 16.148 1.017 -11.263 1.00 75.56 87 PRO A C 1
ATOM 708 O O . PRO A 1 87 ? 16.939 1.686 -11.923 1.00 75.56 87 PRO A O 1
ATOM 711 N N . ARG A 1 88 ? 16.500 -0.156 -10.719 1.00 76.38 88 ARG A N 1
ATOM 712 C CA . ARG A 1 88 ? 17.761 -0.882 -10.946 1.00 76.38 88 ARG A CA 1
ATOM 713 C C . ARG A 1 88 ? 17.434 -2.361 -11.128 1.00 76.38 88 ARG A C 1
ATOM 715 O O . ARG A 1 88 ? 16.545 -2.844 -10.439 1.00 76.38 88 ARG A O 1
ATOM 722 N N . THR A 1 89 ? 18.188 -3.071 -11.970 1.00 70.25 89 THR A N 1
ATOM 723 C CA . THR A 1 89 ? 17.942 -4.468 -12.403 1.00 70.25 89 THR A CA 1
ATOM 724 C C . THR A 1 89 ? 17.751 -5.501 -11.284 1.00 70.25 89 THR A C 1
ATOM 726 O O . THR A 1 89 ? 17.280 -6.595 -11.561 1.00 70.25 89 THR A O 1
ATOM 729 N N . GLU A 1 90 ? 18.083 -5.171 -10.036 1.00 72.12 90 GLU A N 1
ATOM 730 C CA . GLU A 1 90 ? 18.024 -6.080 -8.881 1.00 72.12 90 GLU A CA 1
ATOM 731 C C . GLU A 1 90 ? 17.152 -5.554 -7.731 1.00 72.12 90 GLU A C 1
ATOM 733 O O . GLU A 1 90 ? 17.089 -6.164 -6.667 1.00 72.12 90 GLU A O 1
ATOM 738 N N . GLN A 1 91 ? 16.479 -4.414 -7.914 1.00 76.75 91 GLN A N 1
ATOM 739 C CA . GLN A 1 91 ? 15.638 -3.822 -6.880 1.00 76.75 91 GLN A CA 1
ATOM 740 C C . GLN A 1 91 ? 14.207 -3.703 -7.382 1.00 76.75 91 GLN A C 1
ATOM 742 O O . GLN A 1 91 ? 13.965 -3.046 -8.394 1.00 76.75 91 GLN A O 1
ATOM 747 N N . ILE A 1 92 ? 13.269 -4.325 -6.670 1.00 82.81 92 ILE A N 1
ATOM 748 C CA . ILE A 1 92 ? 11.831 -4.221 -6.923 1.00 82.81 92 ILE A CA 1
ATOM 749 C C . ILE A 1 92 ? 11.194 -3.518 -5.729 1.00 82.81 92 ILE A C 1
ATOM 751 O O . ILE A 1 92 ? 11.448 -3.880 -4.583 1.00 82.81 92 ILE A O 1
ATOM 755 N N . PHE A 1 93 ? 10.362 -2.520 -6.006 1.00 85.00 93 PHE A N 1
ATOM 756 C CA . PHE A 1 93 ? 9.531 -1.862 -5.006 1.00 85.00 93 PHE A CA 1
ATOM 757 C C . PHE A 1 93 ? 8.071 -2.102 -5.343 1.00 85.00 93 PHE A C 1
ATOM 759 O O . PHE A 1 93 ? 7.630 -1.746 -6.439 1.00 85.00 93 PHE A O 1
ATOM 766 N N . PHE A 1 94 ? 7.331 -2.678 -4.401 1.00 89.69 94 PHE A N 1
ATOM 767 C CA . PHE A 1 94 ? 5.886 -2.803 -4.505 1.00 89.69 94 PHE A CA 1
ATOM 768 C C . PHE A 1 94 ? 5.201 -1.554 -3.969 1.00 89.69 94 PHE A C 1
ATOM 770 O O . PHE A 1 94 ? 5.541 -1.040 -2.902 1.00 89.69 94 PHE A O 1
ATOM 777 N N . ILE A 1 95 ? 4.221 -1.087 -4.731 1.00 92.88 95 ILE A N 1
ATOM 778 C CA . ILE A 1 95 ? 3.391 0.057 -4.394 1.00 92.88 95 ILE A CA 1
ATOM 779 C C . ILE A 1 95 ? 1.944 -0.420 -4.438 1.00 92.88 95 ILE A C 1
ATOM 781 O O . ILE A 1 95 ? 1.506 -1.024 -5.420 1.00 92.88 95 ILE A O 1
ATOM 785 N N . TYR A 1 96 ? 1.219 -0.186 -3.353 1.00 96.25 96 TYR A N 1
ATOM 786 C CA . TYR A 1 96 ? -0.098 -0.755 -3.120 1.00 96.25 96 TYR A CA 1
ATOM 787 C C . TYR A 1 96 ? -1.157 0.336 -3.127 1.00 96.25 96 TYR A C 1
ATOM 789 O O . TYR A 1 96 ? -0.986 1.391 -2.515 1.00 96.25 96 TYR A O 1
ATOM 797 N N . ASN A 1 97 ? -2.280 0.032 -3.767 1.00 97.06 97 ASN A N 1
ATOM 798 C CA . ASN A 1 97 ? -3.512 0.778 -3.596 1.00 97.06 97 ASN A CA 1
ATOM 799 C C . ASN A 1 97 ? -4.320 0.121 -2.478 1.00 97.06 97 ASN A C 1
ATOM 801 O O . ASN A 1 97 ? -4.560 -1.091 -2.501 1.00 97.06 97 ASN A O 1
ATOM 805 N N . VAL A 1 98 ? -4.744 0.920 -1.504 1.00 97.25 98 VAL A N 1
ATOM 806 C CA . VAL A 1 98 ? -5.503 0.443 -0.347 1.00 97.25 98 VAL A CA 1
ATOM 807 C C . VAL A 1 98 ? -6.780 1.247 -0.202 1.00 97.25 98 VAL A C 1
ATOM 809 O O . VAL A 1 98 ? -6.759 2.476 -0.147 1.00 97.25 98 VAL A O 1
ATOM 812 N N . LEU A 1 99 ? -7.900 0.538 -0.107 1.00 97.31 99 LEU A N 1
ATOM 813 C CA . LEU A 1 99 ? -9.191 1.115 0.225 1.00 97.31 99 LEU A CA 1
ATOM 814 C C . LEU A 1 99 ? -9.286 1.252 1.737 1.00 97.31 99 LEU A C 1
ATOM 816 O O . LEU A 1 99 ? -9.233 0.262 2.465 1.00 97.31 99 LEU A O 1
ATOM 820 N N . VAL A 1 100 ? -9.449 2.484 2.193 1.00 94.75 100 VAL A N 1
ATOM 821 C CA . VAL A 1 100 ? -9.574 2.849 3.602 1.00 94.75 100 VAL A CA 1
ATOM 822 C C . VAL A 1 100 ? -10.908 3.538 3.855 1.00 94.75 100 VAL A C 1
ATOM 824 O O . VAL A 1 100 ? -11.482 4.170 2.960 1.00 94.75 100 VAL A O 1
ATOM 827 N N . ASP A 1 101 ? -11.355 3.460 5.111 1.00 88.19 101 ASP A N 1
ATOM 828 C CA . ASP A 1 101 ? -12.597 4.071 5.595 1.00 88.19 101 ASP A CA 1
ATOM 829 C C . ASP A 1 101 ? -13.875 3.478 4.960 1.00 88.19 101 ASP A C 1
ATOM 831 O O . ASP A 1 101 ? -13.846 2.742 3.972 1.00 88.19 101 ASP A O 1
ATOM 835 N N . GLU A 1 102 ? -15.036 3.820 5.515 1.00 82.06 102 GLU A N 1
ATOM 836 C CA . GLU A 1 102 ? -16.337 3.326 5.031 1.00 82.06 102 GLU A CA 1
ATOM 837 C C . GLU A 1 102 ? -16.657 3.815 3.611 1.00 82.06 102 GLU A C 1
ATOM 839 O O . GLU A 1 102 ? -17.346 3.151 2.838 1.00 82.06 102 GLU A O 1
ATOM 844 N N . LYS A 1 103 ? -16.096 4.968 3.232 1.00 86.44 103 LYS A N 1
ATOM 845 C CA . LYS A 1 103 ? -16.253 5.568 1.900 1.00 86.44 103 LYS A CA 1
ATOM 846 C C . LYS A 1 103 ? -15.381 4.911 0.826 1.00 86.44 103 LYS A C 1
ATOM 848 O O . LYS A 1 103 ? -15.401 5.378 -0.311 1.00 86.44 103 LYS A O 1
ATOM 853 N N . ARG A 1 104 ? -14.609 3.870 1.173 1.00 87.25 104 ARG A N 1
ATOM 854 C CA . ARG A 1 104 ? -13.665 3.169 0.282 1.00 87.25 104 ARG A CA 1
ATOM 855 C C . ARG A 1 104 ? -12.753 4.147 -0.462 1.00 87.25 104 ARG A C 1
ATOM 857 O O . ARG A 1 104 ? -12.590 4.067 -1.679 1.00 87.25 104 ARG A O 1
ATOM 864 N N . LYS A 1 105 ? -12.188 5.111 0.268 1.00 92.50 105 LYS A N 1
ATOM 865 C CA . LYS A 1 105 ? -11.216 6.043 -0.304 1.00 92.50 105 LYS A CA 1
ATOM 866 C C . LYS A 1 105 ? -9.951 5.256 -0.635 1.00 92.50 105 LYS A C 1
ATOM 868 O O . LYS A 1 105 ? -9.453 4.537 0.219 1.00 92.50 105 LYS A O 1
ATOM 873 N N . GLU A 1 106 ? -9.439 5.394 -1.851 1.00 94.94 106 GLU A N 1
ATOM 874 C CA . GLU A 1 106 ? -8.182 4.757 -2.244 1.00 94.94 106 GLU A CA 1
ATOM 875 C C . GLU A 1 106 ? -6.988 5.652 -1.887 1.00 94.94 106 GLU A C 1
ATOM 877 O O . GLU A 1 106 ? -7.005 6.857 -2.169 1.00 94.94 106 GLU A O 1
ATOM 882 N N . ILE A 1 107 ? -5.976 5.060 -1.253 1.00 94.81 107 ILE A N 1
ATOM 883 C CA . ILE A 1 107 ? -4.677 5.675 -0.958 1.00 94.81 107 ILE A CA 1
ATOM 884 C C . ILE A 1 107 ? -3.542 4.807 -1.505 1.00 94.81 107 ILE A C 1
ATOM 886 O O . ILE A 1 107 ? -3.711 3.601 -1.683 1.00 94.81 107 ILE A O 1
ATOM 890 N N . VAL A 1 108 ? -2.387 5.427 -1.748 1.00 94.94 108 VAL A N 1
ATOM 891 C CA . VAL A 1 108 ? -1.191 4.762 -2.280 1.00 94.94 108 VAL A CA 1
ATOM 892 C C . VAL A 1 108 ? -0.116 4.687 -1.203 1.00 94.94 108 VAL A C 1
ATOM 894 O O . VAL A 1 108 ? 0.325 5.717 -0.684 1.00 94.94 108 VAL A O 1
ATOM 897 N N . VAL A 1 109 ? 0.327 3.473 -0.894 1.00 95.25 109 VAL A N 1
ATOM 898 C CA . VAL A 1 109 ? 1.271 3.184 0.194 1.00 95.25 109 VAL A CA 1
ATOM 899 C C . VAL A 1 109 ? 2.358 2.208 -0.251 1.00 95.25 109 VAL A C 1
ATOM 901 O O . VAL A 1 109 ? 2.160 1.390 -1.154 1.00 95.25 109 VAL A O 1
ATOM 904 N N . TYR A 1 110 ? 3.524 2.311 0.373 1.00 93.88 110 TYR A N 1
ATOM 905 C CA . TYR A 1 110 ? 4.643 1.397 0.186 1.00 93.88 110 TYR A CA 1
ATOM 906 C C . TYR A 1 110 ? 4.531 0.188 1.116 1.00 93.88 110 TYR A C 1
ATOM 908 O O . TYR A 1 110 ? 3.747 0.156 2.065 1.00 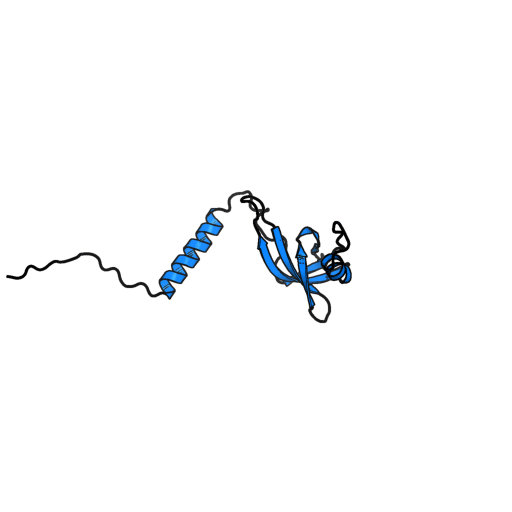93.88 110 TYR A O 1
ATOM 916 N N . GLU A 1 111 ? 5.312 -0.846 0.815 1.00 91.62 111 GLU A N 1
ATOM 917 C CA . GLU A 1 111 ? 5.243 -2.130 1.513 1.00 91.62 111 GLU A CA 1
ATOM 918 C C . GLU A 1 111 ? 5.504 -2.041 3.028 1.00 91.62 111 GLU A C 1
ATOM 920 O O . GLU A 1 111 ? 4.882 -2.758 3.818 1.00 91.62 111 GLU A O 1
ATOM 925 N N . ASP A 1 112 ? 6.427 -1.178 3.442 1.00 93.00 112 ASP A N 1
ATOM 926 C CA . ASP A 1 112 ? 6.838 -0.977 4.832 1.00 93.00 112 ASP A CA 1
ATOM 927 C C . ASP A 1 112 ? 5.897 -0.054 5.622 1.00 93.00 112 ASP A C 1
ATOM 929 O O . ASP A 1 112 ? 5.878 -0.104 6.854 1.00 93.00 112 ASP A O 1
ATOM 933 N N . GLU A 1 113 ? 5.053 0.704 4.923 1.00 95.44 113 GLU A N 1
ATOM 934 C CA . GLU A 1 113 ? 4.057 1.632 5.477 1.00 95.44 113 GLU A CA 1
ATOM 935 C C . GLU A 1 113 ? 2.752 0.934 5.895 1.00 95.44 113 GLU A C 1
ATOM 937 O O . GLU A 1 113 ? 1.773 1.571 6.285 1.00 95.44 113 GLU A O 1
ATOM 942 N N . MET A 1 114 ? 2.731 -0.396 5.832 1.00 96.12 114 MET A N 1
ATOM 943 C CA . MET A 1 114 ? 1.605 -1.226 6.235 1.00 96.12 114 MET A CA 1
ATOM 944 C C . MET A 1 114 ? 2.052 -2.396 7.107 1.00 96.12 114 MET A C 1
ATOM 946 O O . MET A 1 114 ? 3.229 -2.775 7.166 1.00 96.12 114 MET A O 1
ATOM 950 N N . GLU A 1 115 ? 1.083 -3.008 7.770 1.00 96.44 115 GLU A N 1
ATOM 951 C CA . GLU A 1 115 ? 1.220 -4.322 8.389 1.00 96.44 115 GLU A CA 1
ATOM 952 C C . GLU A 1 115 ? -0.015 -5.189 8.145 1.00 96.44 115 GLU A C 1
ATOM 954 O O . GLU A 1 115 ? -1.119 -4.660 7.994 1.00 96.44 115 GLU A O 1
ATOM 959 N N . PRO A 1 116 ? 0.146 -6.522 8.075 1.00 95.56 116 PRO A N 1
ATOM 960 C CA . PRO A 1 116 ? -0.993 -7.415 7.939 1.00 95.56 116 PRO A CA 1
ATOM 961 C C . PRO A 1 116 ? -1.894 -7.295 9.169 1.00 95.56 116 PRO A C 1
ATOM 963 O O . PRO A 1 116 ? -1.415 -7.321 10.302 1.00 95.56 116 PRO A O 1
ATOM 966 N N . PHE A 1 117 ? -3.204 -7.213 8.947 1.00 93.31 117 PHE A N 1
ATOM 967 C CA . PHE A 1 117 ? -4.158 -7.325 10.040 1.00 93.31 117 PHE A CA 1
ATOM 968 C C . PHE A 1 117 ? -4.265 -8.796 10.456 1.00 93.31 117 PHE A C 1
ATOM 970 O O . PHE A 1 117 ? -4.771 -9.628 9.701 1.00 93.31 117 PHE A O 1
ATOM 977 N N . LEU A 1 118 ? -3.743 -9.117 11.639 1.00 85.31 118 LEU A N 1
ATOM 978 C CA . LEU A 1 118 ? -3.844 -10.441 12.242 1.00 85.31 118 LEU A CA 1
ATOM 979 C C . LEU A 1 118 ? -5.103 -10.454 13.113 1.00 85.31 118 LEU A C 1
ATOM 981 O O . LEU A 1 118 ? -5.129 -9.813 14.163 1.00 85.31 118 LEU A O 1
ATOM 985 N N . SER A 1 119 ? -6.158 -11.103 12.619 1.00 61.41 119 SER A N 1
ATOM 986 C CA . SER A 1 119 ? -7.398 -11.319 13.374 1.00 61.41 119 SER A CA 1
ATOM 987 C C . SER A 1 119 ? -7.258 -12.436 14.400 1.00 61.41 119 SER A C 1
ATOM 989 O O . SER A 1 119 ? -6.426 -13.344 14.188 1.00 61.41 119 SER A O 1
#

Sequence (119 aa):
MNQELSTPGGYKEKTAEAVEKVLTKYFVSYYYSQMTVQDNAMRPRYVVGQKVVIKPISEKGLTQREYDVNRYAGKLGEVSNYYWISPRTEQIFFIYNVLVDEKRKEIVVYEDEMEPFLS

Radius of gyration: 23.89 Å; chains: 1; bounding box: 34×43×85 Å

Secondary structure (DSSP, 8-state):
-----PPP-------HHHHHHHHHHHHHHHHHHT-SS-TTSSS-SS-TT-EEEEPP---SS--HHHHHHHTTTT-EEEEEEEEEEEEETTEEEEEEEEEETTTTEEEEEEGGGEEE---

Foldseek 3Di:
DDDDDDDDDDPDPDPPVNVVVVVVVVVVVVVVVPDDDVNVQPDQPDDAFFKKAFAQDDDPDDDPLNVVSNVRHRFIWGFHDWDWDDPDPPHIWIKTWIQTDPVRDTHIDTSVRIDGDDD

pLDDT: mean 76.53, std 20.03, range [35.41, 97.62]